Protein AF-A0A820HX11-F1 (afdb_monomer)

Sequence (100 aa):
CYQRLEFLDDAVLDYDITRYLYERSKRHSPGELTDLRSASVSNNIFAYIVVKYDFHKYFRCHSNELFLLIDKFVQSQKDKSSWCGFDECNLGDDDDENDE

Secondary structure (DSSP, 8-state):
--HHHHHHHHHHHHHHHHHHHHHH-TT--HHHHHHHHHHHS-HHHHHHHHHHTTGGGG---S-HHHHHHHHHHHHHHHHHTTS-SSTT------------

InterPro domains:
  IPR000999 Ribonuclease III domain [PF00636] (3-68)
  IPR000999 Ribonuclease III domain [PS50142] (1-60)
  IPR000999 Ribonuclease III domain [cd00593] (1-66)
  IPR036389 Ribonuclease III, endonuclease domain superfamily [G3DSA:1.10.1520.10] (1-100)
  IPR036389 Ribonuclease III, endonuclease domain superfamily [SSF69065] (1-70)

Radius of gyration: 17.44 Å; Cα contacts (8 Å, |Δi|>4): 24; chains: 1; bounding box: 27×26×62 Å

Organism: NCBI:txid433720

Mean predicted aligned error: 10.69 Å

Structure (mmCIF, N/CA/C/O backbone):
data_AF-A0A820HX11-F1
#
_entry.id   AF-A0A820HX11-F1
#
loop_
_atom_site.group_PDB
_atom_site.id
_atom_site.type_symbol
_atom_site.label_atom_id
_atom_site.label_alt_id
_atom_site.label_comp_id
_atom_site.label_asym_id
_atom_site.label_entity_id
_atom_site.label_seq_id
_atom_site.pdbx_PDB_ins_code
_atom_site.Cartn_x
_atom_site.Cartn_y
_atom_site.Cartn_z
_atom_site.occupancy
_atom_site.B_iso_or_equiv
_atom_site.auth_seq_id
_atom_site.auth_comp_id
_atom_site.auth_asym_id
_atom_site.auth_atom_id
_atom_site.pdbx_PDB_model_num
ATOM 1 N N . CYS A 1 1 ? 1.615 -12.976 13.220 1.00 74.44 1 CYS A N 1
ATOM 2 C CA . CYS A 1 1 ? 2.214 -11.869 12.446 1.00 74.44 1 CYS A CA 1
ATOM 3 C C . CYS A 1 1 ? 1.970 -12.089 10.964 1.00 74.44 1 CYS A C 1
ATOM 5 O O . CYS A 1 1 ? 2.056 -13.233 10.533 1.00 74.44 1 CYS A O 1
ATOM 7 N N . TYR A 1 2 ? 1.685 -11.021 10.216 1.00 87.81 2 TYR A N 1
ATOM 8 C CA . TYR A 1 2 ? 1.425 -11.056 8.769 1.00 87.81 2 TYR A CA 1
ATOM 9 C C . TYR A 1 2 ? 2.629 -10.599 7.915 1.00 87.81 2 TYR A C 1
ATOM 11 O O . TYR A 1 2 ? 2.607 -10.759 6.705 1.00 87.81 2 TYR A O 1
ATOM 19 N N . GLN A 1 3 ? 3.712 -10.123 8.541 1.00 88.00 3 GLN A N 1
ATOM 20 C CA . GLN A 1 3 ? 4.888 -9.496 7.904 1.00 88.00 3 GLN A CA 1
ATOM 21 C C . GLN A 1 3 ? 5.533 -10.304 6.762 1.00 88.00 3 GLN A C 1
ATOM 23 O O . GLN A 1 3 ? 6.013 -9.739 5.790 1.00 88.00 3 GLN A O 1
ATOM 28 N N . ARG A 1 4 ? 5.562 -11.642 6.858 1.00 91.94 4 ARG A N 1
ATOM 29 C CA . ARG A 1 4 ? 6.110 -12.488 5.779 1.00 91.94 4 ARG A CA 1
ATOM 30 C C . ARG A 1 4 ? 5.223 -12.501 4.539 1.00 91.94 4 ARG A C 1
ATOM 32 O O . ARG A 1 4 ? 5.741 -12.641 3.439 1.00 91.94 4 ARG A O 1
ATOM 39 N N . LEU A 1 5 ? 3.910 -12.423 4.743 1.00 88.94 5 LEU A N 1
ATOM 40 C CA . LEU A 1 5 ? 2.948 -12.359 3.654 1.00 88.94 5 LEU A CA 1
ATOM 41 C C . LEU A 1 5 ? 2.952 -10.958 3.046 1.00 88.94 5 LEU A C 1
ATOM 43 O O . LEU A 1 5 ? 3.017 -10.862 1.839 1.00 88.94 5 LEU A O 1
ATOM 47 N N . GLU A 1 6 ? 3.008 -9.910 3.871 1.00 89.06 6 GLU A N 1
ATOM 48 C CA . GLU A 1 6 ? 3.179 -8.515 3.430 1.00 89.06 6 GLU A CA 1
ATOM 49 C C . GLU A 1 6 ? 4.420 -8.332 2.548 1.00 89.06 6 GLU A C 1
ATOM 51 O O . GLU A 1 6 ? 4.321 -7.751 1.479 1.00 89.06 6 GLU A O 1
ATOM 56 N N . PHE A 1 7 ? 5.568 -8.898 2.935 1.00 88.75 7 PHE A N 1
ATOM 57 C CA . PHE A 1 7 ? 6.780 -8.841 2.111 1.00 88.75 7 PHE A CA 1
ATOM 58 C C . PHE A 1 7 ? 6.608 -9.500 0.733 1.00 88.75 7 PHE A C 1
ATOM 60 O O . PHE A 1 7 ? 7.160 -9.030 -0.257 1.00 88.75 7 PHE A O 1
ATOM 67 N N . LEU A 1 8 ? 5.875 -10.615 0.672 1.00 90.62 8 LEU A N 1
ATOM 68 C CA . LEU A 1 8 ? 5.598 -11.287 -0.594 1.00 90.62 8 LEU A CA 1
ATOM 69 C C . LEU A 1 8 ? 4.577 -10.499 -1.424 1.00 90.62 8 LEU A C 1
ATOM 71 O O . LEU A 1 8 ? 4.754 -10.363 -2.629 1.00 90.62 8 LEU A O 1
ATOM 75 N N . ASP A 1 9 ? 3.535 -9.993 -0.770 1.00 88.31 9 ASP A N 1
ATOM 76 C CA . ASP A 1 9 ? 2.444 -9.241 -1.385 1.00 88.31 9 ASP A CA 1
ATOM 77 C C . ASP A 1 9 ? 2.954 -7.946 -2.023 1.00 88.31 9 ASP A C 1
ATOM 79 O O . ASP A 1 9 ? 2.581 -7.642 -3.147 1.00 88.31 9 ASP A O 1
ATOM 83 N N . ASP A 1 10 ? 3.899 -7.255 -1.379 1.00 88.38 10 ASP A N 1
ATOM 84 C CA . ASP A 1 10 ? 4.542 -6.051 -1.921 1.00 88.38 10 ASP A CA 1
ATOM 85 C C . ASP A 1 10 ? 5.199 -6.318 -3.290 1.00 88.38 10 ASP A C 1
ATOM 87 O O . ASP A 1 10 ? 4.991 -5.579 -4.249 1.00 88.38 10 ASP A O 1
ATOM 91 N N . ALA A 1 11 ? 5.910 -7.444 -3.426 1.00 89.44 11 ALA A N 1
ATOM 92 C CA . ALA A 1 11 ? 6.547 -7.831 -4.686 1.00 89.44 11 ALA A CA 1
ATOM 93 C C . ALA A 1 11 ? 5.544 -8.312 -5.749 1.00 89.44 11 ALA A C 1
ATOM 95 O O . ALA A 1 11 ? 5.737 -8.066 -6.942 1.00 89.44 11 ALA A O 1
ATOM 96 N N . VAL A 1 12 ? 4.489 -9.021 -5.335 1.00 90.56 12 VAL A N 1
ATOM 97 C CA . VAL A 1 12 ? 3.455 -9.525 -6.251 1.00 90.56 12 VAL A CA 1
ATOM 98 C C . VAL A 1 12 ? 2.613 -8.371 -6.795 1.00 90.56 12 VAL A C 1
ATOM 100 O O . VAL A 1 12 ? 2.446 -8.267 -8.009 1.00 90.56 12 VAL A O 1
ATOM 103 N N . LEU A 1 13 ? 2.145 -7.472 -5.927 1.00 88.31 13 LEU A N 1
ATOM 104 C CA . LEU A 1 13 ? 1.355 -6.305 -6.314 1.00 88.31 13 LEU A CA 1
ATOM 105 C C . LEU A 1 13 ? 2.160 -5.336 -7.183 1.00 88.31 13 LEU A C 1
ATOM 107 O O . LEU A 1 13 ? 1.624 -4.841 -8.174 1.00 88.31 13 LEU A O 1
ATOM 111 N N . ASP A 1 14 ? 3.441 -5.098 -6.876 1.00 86.44 14 ASP A N 1
ATOM 112 C CA . ASP A 1 14 ? 4.302 -4.263 -7.723 1.00 86.44 14 ASP A CA 1
ATOM 113 C C . ASP A 1 14 ? 4.448 -4.853 -9.133 1.00 86.44 14 ASP A C 1
ATOM 115 O O . ASP A 1 14 ? 4.332 -4.129 -10.126 1.00 86.44 14 ASP A O 1
ATOM 119 N N . TYR A 1 15 ? 4.623 -6.174 -9.243 1.00 88.56 15 TYR A N 1
ATOM 120 C CA . TYR A 1 15 ? 4.688 -6.851 -10.536 1.00 88.56 15 TYR A CA 1
ATOM 121 C C . TYR A 1 15 ? 3.363 -6.777 -11.299 1.00 88.56 15 TYR A C 1
ATOM 123 O O . TYR A 1 15 ? 3.368 -6.404 -12.473 1.00 88.56 15 TYR A O 1
ATOM 131 N N . ASP A 1 16 ? 2.237 -7.100 -10.660 1.00 87.62 16 ASP A N 1
ATOM 132 C CA . ASP A 1 16 ? 0.928 -7.104 -11.320 1.00 87.62 16 ASP A CA 1
ATOM 133 C C . ASP A 1 16 ? 0.519 -5.696 -11.777 1.00 87.62 16 ASP A C 1
ATOM 135 O O . ASP A 1 16 ? 0.054 -5.531 -12.908 1.00 87.62 16 ASP A O 1
ATOM 139 N N . ILE A 1 17 ? 0.766 -4.666 -10.959 1.00 85.44 17 ILE A N 1
ATOM 140 C CA . ILE A 1 17 ? 0.516 -3.262 -11.318 1.00 85.44 17 ILE A CA 1
ATOM 141 C C . ILE A 1 17 ? 1.461 -2.821 -12.437 1.00 85.44 17 ILE A C 1
ATOM 143 O O . ILE A 1 17 ? 1.016 -2.215 -13.411 1.00 85.44 17 ILE A O 1
ATOM 147 N N . THR A 1 18 ? 2.752 -3.154 -12.351 1.00 85.81 18 THR A N 1
ATOM 148 C CA . THR A 1 18 ? 3.726 -2.823 -13.403 1.00 85.81 18 THR A CA 1
ATOM 149 C C . THR A 1 18 ? 3.366 -3.495 -14.727 1.00 85.81 18 THR A C 1
ATOM 151 O O . THR A 1 18 ? 3.442 -2.851 -15.774 1.00 85.81 18 THR A O 1
ATOM 154 N N . ARG A 1 19 ? 2.941 -4.764 -14.701 1.00 86.50 19 ARG A N 1
ATOM 155 C CA . ARG A 1 19 ? 2.497 -5.495 -15.893 1.00 86.50 19 ARG A CA 1
ATOM 156 C C . ARG A 1 19 ? 1.245 -4.859 -16.484 1.00 86.50 19 ARG A C 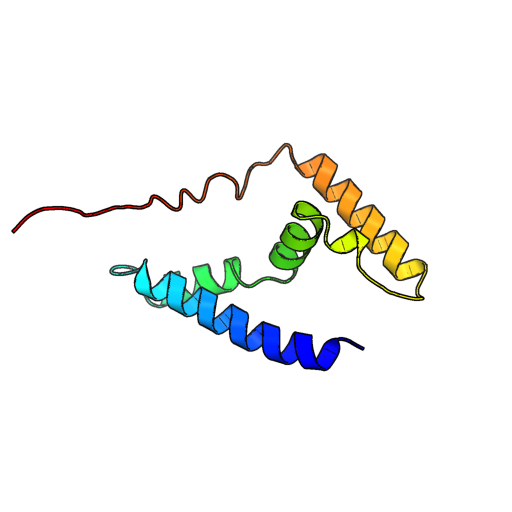1
ATOM 158 O O . ARG A 1 19 ? 1.231 -4.582 -17.679 1.00 86.50 19 ARG A O 1
ATOM 165 N N . TYR A 1 20 ? 0.240 -4.573 -15.657 1.00 85.25 20 TYR A N 1
ATOM 166 C CA . TYR A 1 20 ? -0.992 -3.920 -16.100 1.00 85.25 20 TYR A CA 1
ATOM 167 C C . TYR A 1 20 ? -0.716 -2.555 -16.743 1.00 85.25 20 TYR A C 1
ATOM 169 O O . TYR A 1 20 ? -1.209 -2.261 -17.834 1.00 85.25 20 TYR A O 1
ATOM 177 N N . LEU A 1 21 ? 0.129 -1.740 -16.101 1.00 83.19 21 LEU A N 1
ATOM 178 C CA . LEU A 1 21 ? 0.560 -0.462 -16.653 1.00 83.19 21 LEU A CA 1
ATOM 179 C C . LEU A 1 21 ? 1.265 -0.667 -17.990 1.00 83.19 21 LEU A C 1
ATOM 181 O O . LEU A 1 21 ? 0.900 0.000 -18.945 1.00 83.19 21 LEU A O 1
ATOM 185 N N . TYR A 1 22 ? 2.208 -1.604 -18.094 1.00 81.69 22 TYR A N 1
ATOM 186 C CA . TYR A 1 22 ? 2.952 -1.870 -19.327 1.00 81.69 22 TYR A CA 1
ATOM 187 C C . TYR A 1 22 ? 2.059 -2.334 -20.490 1.00 81.69 22 TYR A C 1
ATOM 189 O O . TYR A 1 22 ? 2.202 -1.840 -21.608 1.00 81.69 22 TYR A O 1
ATOM 197 N N . GLU A 1 23 ? 1.120 -3.245 -20.238 1.00 83.00 23 GLU A N 1
ATOM 198 C CA . GLU A 1 23 ? 0.230 -3.810 -21.261 1.00 83.00 23 GLU A CA 1
ATOM 199 C C . GLU A 1 23 ? -0.764 -2.778 -21.810 1.00 83.00 23 GLU A C 1
ATOM 201 O O . GLU A 1 23 ? -1.005 -2.735 -23.021 1.00 83.00 23 GLU A O 1
ATOM 206 N N . ARG A 1 24 ? -1.296 -1.903 -20.946 1.00 73.31 24 ARG A N 1
ATOM 207 C CA . ARG A 1 24 ? -2.215 -0.821 -21.345 1.00 73.31 24 ARG A CA 1
ATOM 208 C C . ARG A 1 24 ? -1.467 0.390 -21.918 1.00 73.31 24 ARG A C 1
ATOM 210 O O . ARG A 1 24 ? -1.979 1.116 -22.768 1.00 73.31 24 ARG A O 1
ATOM 217 N N . SER A 1 25 ? -0.208 0.556 -21.530 1.00 65.00 25 SER A N 1
ATOM 218 C CA . SER A 1 25 ? 0.724 1.588 -21.983 1.00 65.00 25 SER A CA 1
ATOM 219 C C . SER A 1 25 ? 1.471 1.197 -23.265 1.00 65.00 25 SER A C 1
ATOM 221 O O . SER A 1 25 ? 2.704 1.243 -23.328 1.00 65.00 25 SER A O 1
ATOM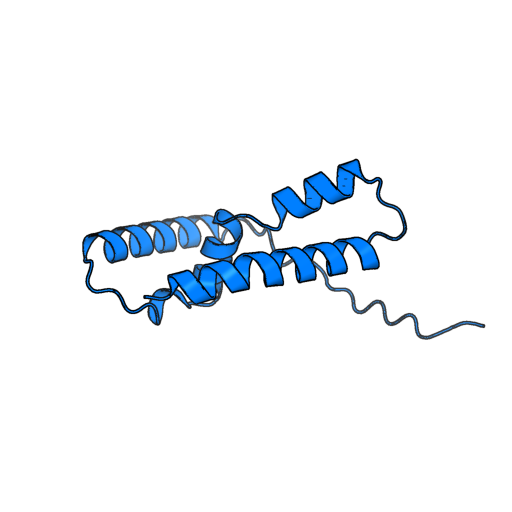 223 N N . LYS A 1 26 ? 0.775 0.892 -24.364 1.00 61.41 26 LYS A N 1
ATOM 224 C CA . LYS A 1 26 ? 1.485 0.670 -25.644 1.00 61.41 26 LYS A CA 1
ATOM 225 C C . LYS A 1 26 ? 2.225 1.925 -26.166 1.00 61.41 26 LYS A C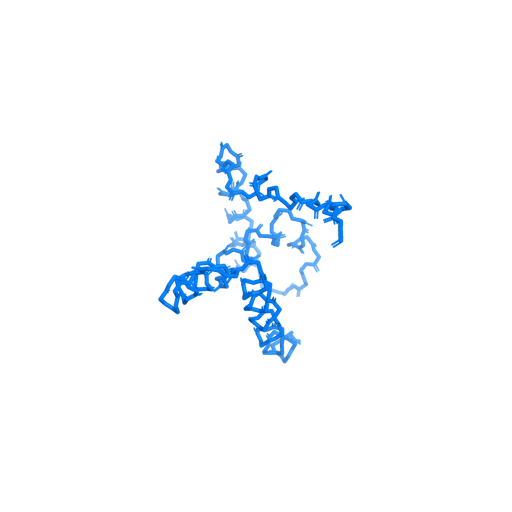 1
ATOM 227 O O . LYS A 1 26 ? 2.926 1.827 -27.170 1.00 61.41 26 LYS A O 1
ATOM 232 N N . ARG A 1 27 ? 2.084 3.103 -25.524 1.00 62.97 27 ARG A N 1
ATOM 233 C CA . ARG A 1 27 ? 2.678 4.388 -25.960 1.00 62.97 27 ARG A CA 1
ATOM 234 C C . ARG A 1 27 ? 3.287 5.294 -24.870 1.00 62.97 27 ARG A C 1
ATOM 236 O O . ARG A 1 27 ? 3.706 6.391 -25.234 1.00 62.97 27 ARG A O 1
ATOM 243 N N . HIS A 1 28 ? 3.352 4.917 -23.587 1.00 68.62 28 HIS A N 1
ATOM 244 C CA . HIS A 1 28 ? 3.981 5.801 -22.587 1.00 68.62 28 HIS A CA 1
ATOM 245 C C . HIS A 1 28 ? 5.500 5.649 -22.546 1.00 68.62 28 HIS A C 1
ATOM 247 O O . HIS A 1 28 ? 6.067 4.579 -22.784 1.00 68.62 28 HIS A O 1
ATOM 253 N N . SER A 1 29 ? 6.162 6.758 -22.245 1.00 74.81 29 SER A N 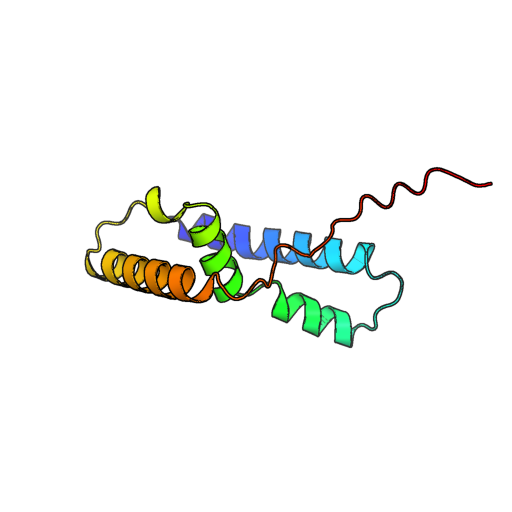1
ATOM 254 C CA . SER A 1 29 ? 7.600 6.808 -22.042 1.00 74.81 29 SER A CA 1
ATOM 255 C C . SER A 1 29 ? 8.002 6.093 -20.737 1.00 74.81 29 SER A C 1
ATOM 257 O O . SER A 1 29 ? 7.213 6.006 -19.793 1.00 74.81 29 SER A O 1
ATOM 259 N N . PRO A 1 30 ? 9.256 5.616 -20.623 1.00 75.56 30 PRO A N 1
ATOM 260 C CA . PRO A 1 30 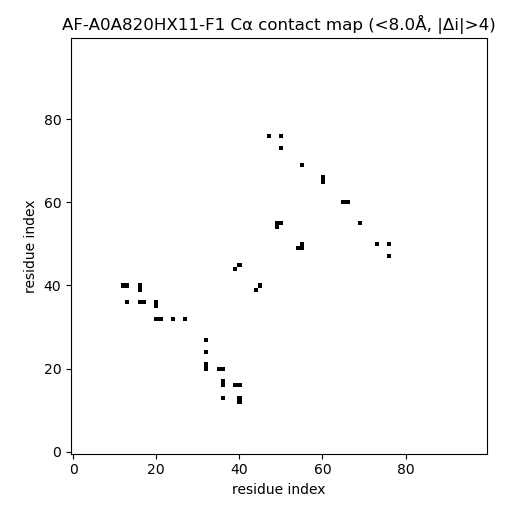? 9.755 4.981 -19.398 1.00 75.56 30 PRO A CA 1
ATOM 261 C C . PRO A 1 30 ? 9.647 5.860 -18.137 1.00 75.56 30 PRO A C 1
ATOM 263 O O . PRO A 1 30 ? 9.551 5.337 -17.025 1.00 75.56 30 PRO A O 1
ATOM 266 N N . GLY A 1 31 ? 9.663 7.188 -18.306 1.00 79.44 31 GLY A N 1
ATOM 267 C CA . GLY A 1 31 ? 9.465 8.146 -17.215 1.00 79.44 31 GLY A CA 1
ATOM 268 C C . GLY A 1 31 ? 8.030 8.125 -16.693 1.00 79.44 31 GLY A C 1
ATOM 269 O O . GLY A 1 31 ? 7.816 7.912 -15.506 1.00 79.44 31 GLY A O 1
ATOM 270 N N . GLU A 1 32 ? 7.049 8.217 -17.591 1.00 76.31 32 GLU A N 1
ATOM 271 C CA . GLU A 1 32 ? 5.623 8.181 -17.237 1.00 76.31 32 GLU A CA 1
ATOM 272 C C . GLU A 1 32 ? 5.223 6.854 -16.576 1.00 76.31 32 GLU A C 1
ATOM 274 O O . GLU A 1 32 ? 4.459 6.851 -15.616 1.00 76.31 32 GLU A O 1
ATOM 279 N N . LEU A 1 33 ? 5.782 5.724 -17.023 1.00 77.50 33 LEU A N 1
ATOM 280 C CA . LEU A 1 33 ? 5.574 4.422 -16.373 1.00 77.50 33 LEU A CA 1
ATOM 281 C C . LEU A 1 33 ? 6.100 4.394 -14.932 1.00 77.50 33 LEU A C 1
ATOM 283 O O . LEU A 1 33 ? 5.488 3.785 -14.055 1.00 77.50 33 LEU A O 1
ATOM 287 N N . THR A 1 34 ? 7.227 5.059 -14.679 1.00 81.75 34 THR A N 1
ATOM 288 C CA . THR A 1 34 ? 7.814 5.149 -13.336 1.00 81.75 34 THR A CA 1
ATOM 289 C C . THR A 1 34 ? 6.950 6.014 -12.422 1.00 81.75 34 THR A C 1
ATOM 291 O O . THR A 1 34 ? 6.719 5.638 -11.268 1.00 81.75 34 THR A O 1
ATOM 294 N N . ASP A 1 35 ? 6.424 7.120 -12.944 1.00 79.31 35 ASP A N 1
ATOM 295 C CA . ASP A 1 35 ? 5.534 8.020 -12.209 1.00 79.31 35 ASP A CA 1
ATOM 296 C C . ASP A 1 35 ? 4.187 7.346 -11.910 1.00 79.31 35 ASP A C 1
ATOM 298 O O . ASP A 1 35 ? 3.731 7.360 -10.765 1.00 79.31 35 ASP A O 1
ATOM 302 N N . LEU A 1 36 ? 3.593 6.668 -12.897 1.00 76.44 36 LEU A N 1
ATOM 303 C CA . LEU A 1 36 ? 2.345 5.913 -12.741 1.00 76.44 36 LEU A CA 1
ATOM 304 C C . LEU A 1 36 ? 2.485 4.770 -11.737 1.00 76.44 36 LEU A C 1
ATOM 306 O O . LEU A 1 36 ? 1.611 4.595 -10.885 1.00 76.44 36 LEU A O 1
ATOM 310 N N . ARG A 1 37 ? 3.588 4.014 -11.787 1.00 79.88 37 ARG A N 1
ATOM 311 C CA . ARG A 1 37 ? 3.861 2.958 -10.805 1.00 79.88 37 ARG A CA 1
ATOM 312 C C . ARG A 1 37 ? 3.997 3.536 -9.401 1.00 79.88 37 ARG A C 1
ATOM 314 O O . ARG A 1 37 ? 3.358 3.040 -8.483 1.00 79.88 37 ARG A O 1
ATOM 321 N N . SER A 1 38 ? 4.766 4.613 -9.243 1.00 77.50 38 SER A N 1
ATOM 322 C CA . SER A 1 38 ? 4.981 5.257 -7.937 1.00 77.50 38 SER A CA 1
ATOM 323 C C . SER A 1 38 ? 3.695 5.865 -7.366 1.00 77.50 38 SER A C 1
ATOM 325 O O . SER A 1 38 ? 3.503 5.886 -6.152 1.00 77.50 38 SER A O 1
ATOM 327 N N . ALA A 1 39 ? 2.803 6.346 -8.235 1.00 75.12 39 ALA A N 1
ATOM 328 C CA . ALA A 1 39 ? 1.488 6.831 -7.843 1.00 75.12 39 ALA A CA 1
ATOM 329 C C . ALA A 1 39 ? 0.543 5.687 -7.454 1.00 75.12 39 ALA A C 1
ATOM 331 O O . ALA A 1 39 ? -0.211 5.851 -6.504 1.00 75.12 39 ALA A O 1
ATOM 332 N N . SER A 1 40 ? 0.590 4.549 -8.155 1.00 70.38 40 SER A N 1
ATOM 333 C CA . SER A 1 40 ? -0.334 3.416 -7.971 1.00 70.38 40 SER A CA 1
ATOM 334 C C . SER A 1 40 ? 0.049 2.509 -6.797 1.00 70.38 40 SER A C 1
ATOM 336 O O . SER A 1 40 ? -0.821 2.034 -6.067 1.00 70.38 40 SER A O 1
ATOM 338 N N . VAL A 1 41 ? 1.348 2.286 -6.590 1.00 74.62 41 VAL A N 1
ATOM 339 C CA . VAL A 1 41 ? 1.900 1.436 -5.528 1.00 74.62 41 VAL A CA 1
ATOM 340 C C . VAL A 1 41 ? 2.285 2.323 -4.344 1.00 74.62 41 VAL A C 1
ATOM 342 O O . VAL A 1 41 ? 3.432 2.732 -4.1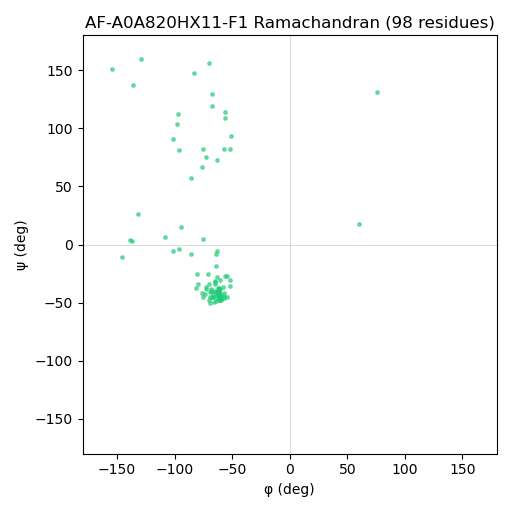76 1.00 74.62 41 VAL A O 1
ATOM 345 N N . SER A 1 42 ? 1.294 2.683 -3.525 1.00 78.62 42 SER A N 1
ATOM 346 C CA . SER A 1 42 ? 1.504 3.490 -2.321 1.00 78.62 42 SER A CA 1
ATOM 347 C C . SER A 1 42 ? 0.712 2.943 -1.143 1.00 78.62 42 SER A C 1
ATOM 349 O O . SER A 1 42 ? -0.486 2.678 -1.255 1.00 78.62 42 SER A O 1
ATOM 351 N N . ASN A 1 43 ? 1.343 2.897 0.034 1.00 85.00 43 ASN A N 1
ATOM 352 C CA . ASN A 1 43 ? 0.694 2.516 1.294 1.00 85.00 43 ASN A CA 1
ATOM 353 C C . ASN A 1 43 ? -0.585 3.319 1.568 1.00 85.00 43 ASN A C 1
ATOM 355 O O . ASN A 1 43 ? -1.522 2.804 2.173 1.00 85.00 43 ASN A O 1
ATOM 359 N N . ASN A 1 44 ? -0.655 4.567 1.095 1.00 84.69 44 ASN A N 1
ATOM 360 C CA . ASN A 1 44 ? -1.850 5.397 1.228 1.00 84.69 44 ASN A CA 1
ATOM 361 C C . ASN A 1 44 ? -3.022 4.877 0.382 1.00 84.69 44 ASN A C 1
ATOM 363 O O . ASN A 1 44 ? -4.160 4.884 0.854 1.00 84.69 44 ASN A O 1
ATOM 367 N N . ILE A 1 45 ? -2.750 4.408 -0.840 1.00 83.50 45 ILE A N 1
ATOM 368 C CA . ILE A 1 45 ? -3.761 3.810 -1.720 1.00 83.50 45 ILE A CA 1
ATOM 369 C C . ILE A 1 45 ? -4.207 2.467 -1.155 1.00 83.50 45 ILE A C 1
ATOM 371 O O . ILE A 1 45 ? -5.408 2.228 -1.041 1.00 83.50 45 ILE A O 1
ATOM 375 N N . PHE A 1 46 ? -3.272 1.629 -0.707 1.00 85.44 46 PHE A N 1
ATOM 376 C CA . PHE A 1 46 ? -3.620 0.358 -0.074 1.00 85.44 46 PHE A CA 1
ATOM 377 C C . PHE A 1 46 ? -4.468 0.562 1.186 1.00 85.44 46 PHE A C 1
ATOM 379 O O . PHE A 1 46 ? -5.500 -0.090 1.344 1.00 85.44 46 PHE A O 1
ATOM 386 N N . ALA A 1 47 ? -4.120 1.529 2.039 1.00 87.56 47 ALA A N 1
ATOM 387 C CA . ALA A 1 47 ? -4.923 1.877 3.210 1.00 87.56 47 ALA A CA 1
ATOM 388 C C . ALA A 1 47 ? -6.328 2.371 2.827 1.00 87.56 47 ALA A C 1
ATOM 390 O O . ALA A 1 47 ? -7.312 1.994 3.466 1.00 87.56 47 ALA A O 1
ATOM 391 N N . TYR A 1 48 ? -6.445 3.181 1.771 1.00 86.38 48 TYR A N 1
ATOM 392 C CA . TYR A 1 48 ? -7.740 3.611 1.247 1.00 86.38 48 TYR A CA 1
ATOM 393 C C . TYR A 1 48 ? -8.582 2.424 0.756 1.00 86.38 48 TYR A C 1
ATOM 395 O O . TYR A 1 48 ? -9.739 2.308 1.153 1.00 86.38 48 TYR A O 1
ATOM 403 N N . ILE A 1 49 ? -8.005 1.510 -0.030 1.00 85.38 49 ILE A N 1
ATOM 404 C CA . ILE A 1 49 ? -8.674 0.297 -0.532 1.00 85.38 49 ILE A CA 1
ATOM 405 C C . ILE A 1 49 ? -9.153 -0.576 0.638 1.00 85.38 49 ILE A C 1
ATOM 407 O O . ILE A 1 49 ? -10.313 -0.985 0.672 1.00 85.38 49 ILE A O 1
ATOM 411 N N . VAL A 1 50 ? -8.307 -0.796 1.648 1.00 89.50 50 VAL A N 1
ATOM 412 C CA . VAL A 1 50 ? -8.649 -1.554 2.867 1.00 89.50 50 VAL A CA 1
ATOM 413 C C . VAL A 1 50 ? -9.841 -0.943 3.613 1.00 89.50 50 VAL A C 1
ATOM 415 O O . VAL A 1 50 ? -10.673 -1.670 4.164 1.00 89.50 50 VAL A O 1
ATOM 418 N N . VAL A 1 51 ? -9.954 0.386 3.645 1.00 88.88 51 VAL A N 1
ATOM 419 C CA . VAL A 1 51 ? -11.115 1.064 4.238 1.00 88.88 51 VAL A CA 1
ATOM 420 C C . VAL A 1 51 ? -12.338 0.977 3.329 1.00 88.88 51 VAL A C 1
ATOM 422 O O . VAL A 1 51 ? -13.412 0.644 3.825 1.00 88.88 51 VAL A O 1
ATOM 425 N N . LYS A 1 52 ? -12.177 1.218 2.021 1.00 86.50 52 LYS A N 1
ATOM 426 C CA . LYS A 1 52 ? -13.251 1.185 1.014 1.00 86.50 52 LYS A CA 1
ATOM 427 C C . LYS A 1 52 ? -13.966 -0.167 0.988 1.00 86.50 52 LYS A C 1
ATOM 429 O O . LYS A 1 52 ? -15.190 -0.199 0.932 1.00 86.50 52 LYS A O 1
ATOM 434 N N . TYR A 1 53 ? -13.217 -1.264 1.081 1.00 86.88 53 TYR A N 1
ATOM 435 C CA . TYR A 1 53 ? -13.753 -2.631 1.086 1.00 86.88 53 TYR A CA 1
ATOM 436 C C . TYR A 1 53 ? -13.987 -3.205 2.490 1.00 86.88 53 TYR A C 1
ATOM 438 O O . TYR A 1 53 ? -14.168 -4.411 2.646 1.00 86.88 53 TYR A O 1
ATOM 446 N N . ASP A 1 54 ? -13.989 -2.364 3.530 1.00 86.62 54 ASP A N 1
ATOM 447 C CA . ASP A 1 54 ? -14.277 -2.770 4.909 1.00 86.62 54 ASP A CA 1
ATOM 448 C C . ASP A 1 54 ? -13.326 -3.833 5.508 1.00 86.62 54 ASP A C 1
ATOM 450 O O . ASP A 1 54 ? -13.616 -4.427 6.551 1.00 86.62 54 ASP A O 1
ATOM 454 N N . PHE A 1 55 ? -12.145 -4.045 4.921 1.00 87.38 55 PHE A N 1
ATOM 455 C CA . PHE A 1 55 ? -11.165 -5.022 5.410 1.00 87.38 55 PHE A CA 1
ATOM 456 C C . PHE A 1 55 ? -10.637 -4.703 6.810 1.00 87.38 55 PHE A C 1
ATOM 458 O O . PHE A 1 55 ? -10.332 -5.617 7.578 1.00 87.38 55 PHE A O 1
ATOM 465 N N . HIS A 1 56 ? -10.623 -3.423 7.188 1.00 86.88 56 HIS A N 1
ATOM 466 C CA . HIS A 1 56 ? -10.286 -2.981 8.542 1.00 86.88 56 HIS A CA 1
ATOM 467 C C . HIS A 1 56 ? -11.137 -3.658 9.639 1.00 86.88 56 HIS A C 1
ATOM 469 O O . HIS A 1 56 ? -10.643 -3.845 10.748 1.00 86.88 56 HIS A O 1
ATOM 475 N N . LYS A 1 57 ? -12.369 -4.106 9.341 1.00 88.19 57 LYS A N 1
ATOM 476 C CA . LYS A 1 57 ? -13.249 -4.813 10.297 1.00 88.19 57 LYS A CA 1
ATOM 477 C C . LYS A 1 57 ? -12.774 -6.226 10.637 1.00 88.19 57 LYS A C 1
ATOM 479 O O . LYS A 1 57 ? -13.098 -6.749 11.700 1.00 88.19 57 LYS A O 1
ATOM 484 N N . TYR A 1 58 ? -12.019 -6.854 9.739 1.00 88.12 58 TYR A N 1
ATOM 485 C CA . TYR A 1 58 ? -11.507 -8.216 9.913 1.00 88.12 58 TYR A CA 1
ATOM 486 C C . TYR A 1 58 ? -10.079 -8.241 10.466 1.00 88.12 58 TYR A C 1
ATOM 488 O O . TYR A 1 58 ? -9.536 -9.314 10.745 1.00 88.12 58 TYR A O 1
ATOM 496 N N . PHE A 1 59 ? -9.467 -7.069 10.643 1.00 87.06 59 PHE A N 1
ATOM 497 C CA . PHE A 1 59 ? -8.113 -6.946 11.149 1.00 87.06 59 PHE A CA 1
ATOM 498 C C . PHE A 1 59 ? -8.038 -7.382 12.618 1.00 87.06 59 PHE A C 1
ATOM 500 O O . PHE A 1 59 ? -8.675 -6.811 13.502 1.00 87.06 59 PHE A O 1
ATOM 507 N N . ARG A 1 60 ? -7.241 -8.422 12.893 1.00 85.56 60 ARG A N 1
ATOM 508 C CA . ARG A 1 60 ? -7.045 -8.961 14.245 1.00 85.56 60 ARG A CA 1
ATOM 509 C C . ARG A 1 60 ? -5.758 -8.413 14.848 1.00 85.56 60 ARG A C 1
ATOM 511 O O . ARG A 1 60 ? -4.669 -8.886 14.526 1.00 85.56 60 ARG A O 1
ATOM 518 N N . CYS A 1 61 ? -5.887 -7.460 15.765 1.00 82.88 61 CYS A N 1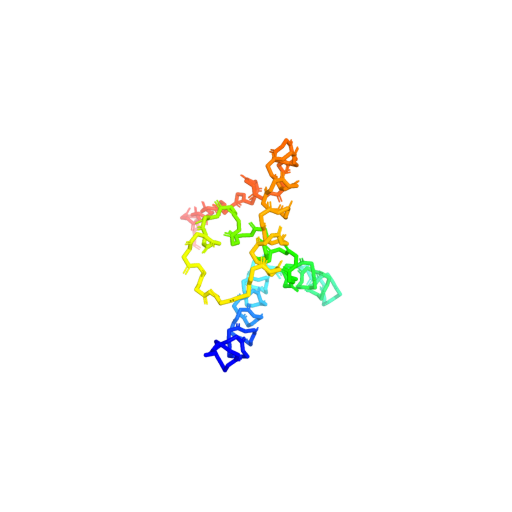
ATOM 519 C CA . CYS A 1 61 ? -4.780 -6.923 16.552 1.00 82.88 61 CYS A CA 1
ATOM 520 C C . CYS A 1 61 ? -5.120 -6.939 18.050 1.00 82.88 61 CYS A C 1
ATOM 522 O O . CYS A 1 61 ? -6.284 -7.017 18.418 1.00 82.88 61 CYS A O 1
ATOM 524 N N . HIS A 1 62 ? -4.109 -6.880 18.919 1.00 82.25 62 HIS A N 1
ATOM 525 C CA . HIS A 1 62 ? -4.284 -6.739 20.375 1.00 82.25 62 HIS A CA 1
ATOM 526 C C . HIS A 1 62 ? -3.878 -5.340 20.882 1.00 82.25 62 HIS A C 1
ATOM 528 O O . HIS A 1 62 ? -3.843 -5.106 22.087 1.00 82.25 62 HIS A O 1
ATOM 534 N N . SER A 1 63 ? -3.555 -4.407 19.977 1.00 88.25 63 SER A N 1
ATOM 535 C CA . SER A 1 63 ? -3.194 -3.028 20.317 1.00 88.25 63 SER A CA 1
ATOM 536 C C . SER A 1 63 ? -4.398 -2.101 20.176 1.00 88.25 63 SER A C 1
ATOM 538 O O . SER A 1 63 ? -4.856 -1.836 19.065 1.00 88.25 63 SER A O 1
ATOM 540 N N . ASN A 1 64 ? -4.878 -1.574 21.304 1.00 84.25 64 ASN A N 1
ATOM 541 C CA . ASN A 1 64 ? -5.964 -0.589 21.328 1.00 84.25 64 ASN A CA 1
ATOM 542 C C . ASN A 1 64 ? -5.564 0.733 20.656 1.00 84.25 64 ASN A C 1
ATOM 544 O O . ASN A 1 64 ? -6.391 1.371 20.015 1.00 84.25 64 ASN A O 1
ATOM 548 N N . GLU A 1 65 ? -4.294 1.130 20.761 1.00 91.31 65 GLU A N 1
ATOM 549 C CA . GLU A 1 65 ? -3.783 2.346 20.122 1.00 91.31 65 GLU A CA 1
ATOM 550 C C . GLU A 1 65 ? -3.877 2.255 18.594 1.00 91.31 65 GLU A C 1
ATOM 552 O O . GLU A 1 65 ? -4.337 3.190 17.939 1.00 91.31 65 GLU A O 1
ATOM 557 N N . LEU A 1 66 ? -3.524 1.097 18.025 1.00 87.56 66 LEU A N 1
ATOM 558 C CA . LEU A 1 66 ? -3.607 0.880 16.583 1.00 87.56 66 LEU A CA 1
ATOM 559 C C . LEU A 1 66 ? -5.059 0.892 16.089 1.00 87.56 66 LEU A C 1
ATOM 561 O O . LEU A 1 66 ? -5.333 1.477 15.044 1.00 87.56 66 LEU A O 1
ATOM 565 N N . PHE A 1 67 ? -5.992 0.306 16.845 1.00 88.25 67 PHE A N 1
ATOM 566 C CA . PHE A 1 67 ? -7.417 0.371 16.506 1.00 88.25 67 PHE A CA 1
ATOM 567 C C . PHE A 1 67 ? -7.938 1.809 16.468 1.00 88.25 67 PHE A C 1
ATOM 569 O O . PHE A 1 67 ? -8.587 2.185 15.498 1.00 88.25 67 PHE A O 1
ATOM 576 N N . LEU A 1 68 ? -7.585 2.641 17.453 1.00 90.56 68 LEU A N 1
ATOM 577 C CA . LEU A 1 68 ? -7.991 4.051 17.470 1.00 90.56 68 LEU A CA 1
ATOM 578 C C . LEU A 1 68 ? -7.449 4.830 16.264 1.00 90.56 68 LEU A C 1
ATOM 580 O O . LEU A 1 68 ? -8.145 5.682 15.707 1.00 90.56 68 LEU A O 1
ATOM 584 N N . LEU A 1 69 ? -6.213 4.545 15.844 1.00 90.81 69 LEU A N 1
ATOM 585 C CA . LEU A 1 69 ? -5.622 5.159 14.653 1.00 90.81 69 LEU A CA 1
ATOM 586 C C . LEU A 1 69 ? -6.338 4.721 13.371 1.00 90.81 69 LEU A C 1
ATOM 588 O O . LEU A 1 69 ? -6.615 5.568 12.518 1.00 90.81 69 LEU A O 1
ATOM 592 N N . ILE A 1 70 ? -6.672 3.432 13.253 1.00 90.50 70 ILE A N 1
ATOM 593 C CA . ILE A 1 70 ? -7.453 2.896 12.131 1.00 90.50 70 ILE A CA 1
ATOM 594 C C . ILE A 1 70 ? -8.836 3.555 12.097 1.00 90.50 70 ILE A C 1
ATOM 596 O O . ILE A 1 70 ? -9.232 4.059 11.049 1.00 90.50 70 ILE A O 1
ATOM 600 N N . ASP A 1 71 ? -9.535 3.647 13.228 1.00 90.12 71 ASP A N 1
ATOM 601 C CA . ASP A 1 71 ? -10.861 4.269 13.308 1.00 90.12 71 ASP A CA 1
ATOM 602 C C . ASP A 1 71 ? -10.825 5.752 12.927 1.00 90.12 71 ASP A C 1
ATOM 604 O O . ASP A 1 71 ? -11.666 6.225 12.156 1.00 90.12 71 ASP A O 1
ATOM 608 N N . LYS A 1 72 ? -9.816 6.493 13.400 1.00 91.62 72 LYS A N 1
ATOM 609 C CA . LYS A 1 72 ? -9.607 7.894 13.014 1.00 91.62 72 LYS A CA 1
ATOM 610 C C . LYS A 1 72 ? -9.353 8.028 11.511 1.00 91.62 72 LYS A C 1
ATOM 612 O O . LYS A 1 72 ? -9.864 8.958 10.880 1.00 91.62 72 LYS A O 1
ATOM 617 N N . PHE A 1 73 ? -8.577 7.115 10.928 1.00 90.00 73 PHE A N 1
ATOM 618 C CA . PHE A 1 73 ? -8.333 7.091 9.488 1.00 90.00 73 PHE A CA 1
ATOM 619 C C . PHE A 1 73 ? -9.621 6.781 8.713 1.00 90.00 73 PHE A C 1
ATOM 621 O O . PHE A 1 73 ? -9.947 7.510 7.780 1.00 90.00 73 PHE A O 1
ATOM 628 N N . VAL A 1 74 ? -10.407 5.788 9.142 1.00 90.25 74 VAL A N 1
ATOM 629 C CA . VAL A 1 74 ? -11.710 5.439 8.546 1.00 90.25 74 VAL A CA 1
ATOM 630 C C . VAL A 1 74 ? -12.667 6.634 8.563 1.00 90.25 74 VAL A C 1
ATOM 632 O O . VAL A 1 74 ? -13.282 6.934 7.540 1.00 90.25 74 VAL A O 1
ATOM 635 N N . GLN A 1 75 ? -12.775 7.350 9.686 1.00 89.25 75 GLN A N 1
ATOM 636 C CA . GLN A 1 75 ? -13.584 8.574 9.783 1.00 89.25 75 GLN A CA 1
ATOM 637 C C . GLN A 1 75 ? -13.095 9.648 8.804 1.00 89.25 75 GLN A C 1
ATOM 639 O O . GLN A 1 75 ? -13.880 10.163 8.012 1.00 89.25 75 GLN A O 1
ATOM 644 N N . SER A 1 76 ? -11.781 9.888 8.765 1.00 87.25 76 SER A N 1
ATOM 645 C CA . SER A 1 76 ? -11.172 10.864 7.850 1.00 87.25 76 SER A CA 1
ATOM 646 C C . SER A 1 76 ? -11.417 10.536 6.370 1.00 87.25 76 SER A C 1
ATOM 648 O O . SER A 1 76 ? -11.465 11.444 5.544 1.00 87.25 76 SER A O 1
ATOM 650 N N . GLN A 1 77 ? -11.545 9.254 6.010 1.00 83.31 77 GLN A N 1
ATOM 651 C CA . GLN A 1 77 ? -11.859 8.827 4.641 1.00 83.31 77 GLN A CA 1
ATOM 652 C C . GLN A 1 77 ? -13.353 8.949 4.316 1.00 83.31 77 GLN A C 1
ATOM 654 O O . GLN A 1 77 ? -13.698 9.295 3.189 1.00 83.31 77 GLN A O 1
ATOM 659 N N . LYS A 1 78 ? -14.249 8.733 5.289 1.00 79.00 78 LYS A N 1
ATOM 660 C CA . LYS A 1 78 ? -15.694 8.970 5.112 1.00 79.00 78 LYS A CA 1
ATOM 661 C C . LYS A 1 78 ? -15.984 10.439 4.822 1.00 79.00 78 LYS A C 1
ATOM 663 O O . LYS A 1 78 ? -16.721 10.729 3.882 1.00 79.00 78 LYS A O 1
ATOM 668 N N . ASP A 1 79 ? -15.322 11.342 5.539 1.00 73.75 79 ASP A N 1
ATOM 669 C CA . ASP A 1 79 ? -15.439 12.790 5.324 1.00 73.75 79 ASP A CA 1
ATOM 670 C C . ASP A 1 79 ? -14.899 13.216 3.947 1.00 73.75 79 ASP A C 1
ATOM 672 O O . ASP A 1 79 ? -15.404 14.150 3.325 1.00 73.75 79 ASP A O 1
ATOM 676 N N . LYS A 1 80 ? -13.894 12.492 3.436 1.00 65.94 80 LYS A N 1
ATOM 677 C CA . LYS A 1 80 ? -13.300 12.695 2.107 1.00 65.94 80 LYS A CA 1
ATOM 678 C C . LYS A 1 80 ? -14.019 11.971 0.973 1.00 65.94 80 LYS A C 1
ATOM 680 O O . LYS A 1 80 ? -13.684 12.244 -0.170 1.00 65.94 80 LYS A O 1
ATOM 685 N N . SER A 1 81 ? -14.997 11.100 1.236 1.00 54.75 81 SER A N 1
ATOM 686 C CA . SER A 1 81 ? -15.717 10.338 0.193 1.00 54.75 81 SER A CA 1
ATOM 687 C C . SER A 1 81 ? -16.530 11.209 -0.780 1.00 54.75 81 SER A C 1
ATOM 689 O O . SER A 1 81 ? -16.980 10.727 -1.812 1.00 54.75 81 SER A O 1
ATOM 691 N N . SER A 1 82 ? -16.644 12.510 -0.496 1.00 50.12 82 SER A N 1
ATOM 692 C CA . SER A 1 82 ? -17.053 13.548 -1.454 1.00 50.12 82 SER A CA 1
ATOM 693 C C . SER A 1 82 ? -16.057 13.733 -2.621 1.00 50.12 82 SER A C 1
ATOM 695 O O . SER A 1 82 ? -16.413 14.266 -3.668 1.00 50.12 82 SER A O 1
ATOM 697 N N . TRP A 1 83 ? -14.811 13.270 -2.479 1.00 42.66 83 TRP A N 1
ATOM 698 C CA . TRP A 1 83 ? -13.777 13.298 -3.511 1.00 42.66 83 TRP A CA 1
ATOM 699 C C . TRP A 1 83 ? -13.635 11.914 -4.157 1.00 42.66 83 TRP A C 1
ATOM 701 O O . TRP A 1 83 ? -12.895 11.037 -3.707 1.00 42.66 83 TRP A O 1
ATOM 711 N N . CYS A 1 84 ? -14.408 11.731 -5.223 1.00 51.25 84 CYS A N 1
ATOM 712 C CA . CYS A 1 84 ? -14.259 10.682 -6.215 1.00 51.25 84 CYS A CA 1
ATOM 713 C C . CYS A 1 84 ? -12.850 10.734 -6.830 1.00 51.25 84 CYS A C 1
ATOM 715 O O . CYS A 1 84 ? -12.479 11.693 -7.497 1.00 51.25 84 CYS A O 1
ATOM 717 N N . GLY A 1 85 ? -12.042 9.703 -6.595 1.00 44.75 85 GLY A N 1
ATOM 718 C CA . GLY A 1 85 ? -10.712 9.591 -7.208 1.00 44.75 85 GLY A CA 1
ATOM 719 C C . GLY A 1 85 ? -10.374 8.198 -7.727 1.00 44.75 85 GLY A C 1
ATOM 720 O O . GLY A 1 85 ? -9.255 7.982 -8.173 1.00 44.75 85 GLY A O 1
ATOM 721 N N . PHE A 1 86 ? -11.308 7.245 -7.645 1.00 44.06 86 PHE A N 1
ATOM 722 C CA . PHE A 1 86 ? -11.077 5.885 -8.144 1.00 44.06 86 PHE A CA 1
ATOM 723 C C . PHE A 1 86 ? -12.314 5.203 -8.745 1.00 44.06 86 PHE A C 1
ATOM 725 O O . PHE A 1 86 ? -12.172 4.172 -9.388 1.00 44.06 86 PHE A O 1
ATOM 732 N N . ASP A 1 87 ? -13.522 5.762 -8.597 1.00 44.59 87 ASP A N 1
ATOM 733 C CA . ASP A 1 87 ? -14.724 5.199 -9.242 1.00 44.59 87 ASP A CA 1
ATOM 734 C C . ASP A 1 87 ? -14.787 5.481 -10.757 1.00 44.59 87 ASP A C 1
ATOM 736 O O . ASP A 1 87 ? -15.754 5.111 -11.409 1.00 44.59 87 ASP A O 1
ATOM 740 N N . GLU A 1 88 ? -13.749 6.093 -11.335 1.00 45.22 88 GLU A N 1
ATOM 741 C CA . GLU A 1 88 ? -13.682 6.417 -12.765 1.00 45.22 88 GLU A CA 1
ATOM 742 C C . GLU A 1 88 ? -12.357 5.994 -13.420 1.00 45.22 88 GLU A C 1
ATOM 744 O O . GLU A 1 88 ? -11.966 6.509 -14.464 1.00 45.22 88 GLU A O 1
ATOM 749 N N . CYS A 1 89 ? -11.681 4.975 -12.879 1.00 42.78 89 CYS A N 1
ATOM 750 C CA . CYS A 1 89 ? -10.982 4.077 -13.792 1.00 42.78 89 CYS A CA 1
ATOM 751 C C . CYS A 1 89 ? -12.064 3.211 -14.434 1.00 42.78 89 CYS A C 1
ATOM 753 O O . CYS A 1 89 ? -12.322 2.099 -13.981 1.00 42.78 89 CYS A O 1
ATOM 755 N N . ASN A 1 90 ? -12.715 3.751 -15.469 1.00 38.12 90 ASN A N 1
ATOM 756 C CA . ASN A 1 90 ? -13.317 2.932 -16.510 1.00 38.12 90 ASN A CA 1
ATOM 757 C C . ASN A 1 90 ? -12.218 1.963 -16.968 1.00 38.12 90 ASN A C 1
ATOM 759 O O . ASN A 1 90 ? -11.387 2.280 -17.821 1.00 38.12 90 ASN A O 1
ATOM 763 N N . LEU A 1 91 ? -12.202 0.774 -16.367 1.00 47.09 91 LEU A N 1
ATOM 764 C CA . LEU A 1 91 ? -11.854 -0.455 -17.053 1.00 47.09 91 LEU A CA 1
ATOM 765 C C . LEU A 1 91 ? -12.937 -0.602 -18.119 1.00 47.09 91 LEU A C 1
ATOM 767 O O . LEU A 1 91 ? -13.889 -1.353 -17.952 1.00 47.09 91 LEU A O 1
ATOM 771 N N . GLY A 1 92 ? -12.847 0.238 -19.154 1.00 39.28 92 GLY A N 1
ATOM 772 C CA . GLY A 1 92 ? -13.486 -0.048 -20.413 1.00 39.28 92 GLY A CA 1
ATOM 773 C C . GLY A 1 92 ? -12.926 -1.395 -20.813 1.00 39.28 92 GLY A C 1
ATOM 774 O O . GLY A 1 92 ? -11.720 -1.515 -21.076 1.00 39.28 92 GLY A O 1
ATOM 775 N N . ASP A 1 93 ? -13.797 -2.393 -20.730 1.00 44.19 93 ASP A N 1
ATOM 776 C CA . ASP A 1 93 ? -13.813 -3.508 -21.651 1.00 44.19 93 ASP A CA 1
ATOM 777 C C . ASP A 1 93 ? -13.850 -2.874 -23.048 1.00 44.19 93 ASP A C 1
ATOM 779 O O . ASP A 1 93 ? -14.907 -2.650 -23.633 1.00 44.19 93 ASP A O 1
ATOM 783 N N . ASP A 1 94 ? -12.679 -2.470 -23.544 1.00 48.41 94 ASP A N 1
ATOM 784 C CA . ASP A 1 94 ? -12.471 -2.291 -24.970 1.00 48.41 94 ASP A CA 1
ATOM 785 C C . ASP A 1 94 ? -12.413 -3.720 -25.521 1.00 48.41 94 ASP A C 1
ATOM 787 O O . ASP A 1 94 ? -11.345 -4.290 -25.765 1.00 48.41 94 ASP A O 1
ATOM 791 N N . ASP A 1 95 ? -13.601 -4.327 -25.595 1.00 46.91 95 ASP A N 1
ATOM 792 C CA . ASP A 1 95 ? -13.923 -5.380 -26.539 1.00 46.91 95 ASP A CA 1
ATOM 793 C C . ASP A 1 95 ? -13.656 -4.796 -27.932 1.00 46.91 95 A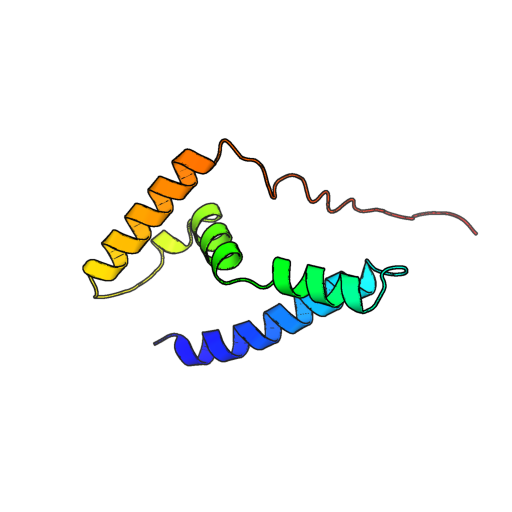SP A C 1
ATOM 795 O O . ASP A 1 95 ? -14.566 -4.335 -28.619 1.00 46.91 95 ASP A O 1
ATOM 799 N N . ASP A 1 96 ? -12.397 -4.808 -28.365 1.00 48.16 96 ASP A N 1
ATOM 800 C CA . ASP A 1 96 ? -12.078 -4.774 -29.789 1.00 48.16 96 ASP A CA 1
ATOM 801 C C . ASP A 1 96 ? -12.353 -6.184 -30.352 1.00 48.16 96 ASP A C 1
ATOM 803 O O . ASP A 1 96 ? -11.451 -6.935 -30.738 1.00 48.16 96 ASP A O 1
ATOM 807 N N . GLU A 1 97 ? -13.635 -6.568 -30.355 1.00 55.00 97 GLU A N 1
ATOM 808 C CA . GLU A 1 97 ? -14.177 -7.360 -31.453 1.00 55.00 97 GLU A CA 1
ATOM 809 C C . GLU A 1 97 ? -14.194 -6.461 -32.704 1.00 55.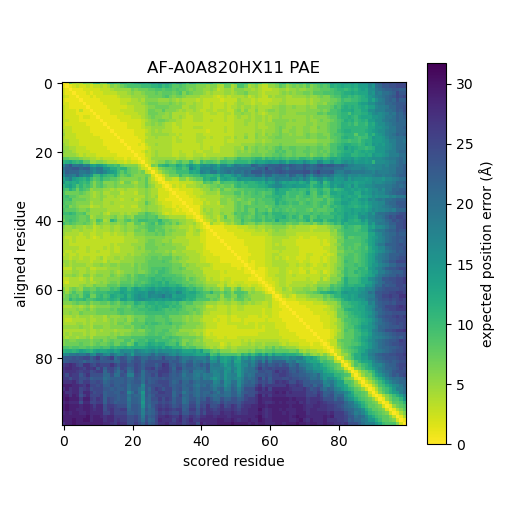00 97 GLU A C 1
ATOM 811 O O . GLU A 1 97 ? -14.769 -5.374 -32.675 1.00 55.00 97 GLU A O 1
ATOM 816 N N . ASN A 1 98 ? -13.631 -6.990 -33.802 1.00 47.72 98 ASN A N 1
ATOM 817 C CA . ASN A 1 98 ? -13.658 -6.497 -35.193 1.00 47.72 98 ASN A CA 1
ATOM 818 C C . ASN A 1 98 ? -12.744 -5.289 -35.528 1.00 47.72 98 ASN A C 1
ATOM 820 O O . ASN A 1 98 ? -12.717 -4.294 -34.823 1.00 47.72 98 ASN A O 1
ATOM 824 N N . ASP A 1 99 ? -11.931 -5.274 -36.593 1.00 44.41 99 ASP A N 1
ATOM 825 C CA . ASP A 1 99 ? -12.067 -5.870 -37.930 1.00 44.41 99 ASP A CA 1
ATOM 826 C C . ASP A 1 99 ? -10.691 -6.142 -38.609 1.00 44.41 99 ASP A C 1
ATOM 828 O O . ASP A 1 99 ? -9.740 -5.380 -38.422 1.00 44.41 99 ASP A O 1
ATOM 832 N N . GLU A 1 100 ? -10.691 -7.176 -39.471 1.00 40.25 100 GLU A N 1
ATOM 833 C CA . GLU A 1 100 ? -9.705 -7.656 -40.486 1.00 40.25 100 GLU A CA 1
ATOM 834 C C . GLU A 1 100 ? -8.496 -8.525 -40.072 1.00 40.25 100 GLU A C 1
ATOM 836 O O . GLU A 1 100 ? -7.464 -8.021 -39.573 1.00 40.25 100 GLU A O 1
#

Foldseek 3Di:
DCVVVVVVVLVVVLVVQLVVCVVVCPPDDPVVSVVSSVVCSDPVVVLLVCLVVVVLVVDDDPDPVVNVVNVVVSVVVVVVVVDDDDPPPPPPPPPPPDDD

Solvent-accessible surface area (backbone atoms only — not comparable to full-atom values): 6300 Å² total; per-residue (Å²): 138,61,66,74,56,52,60,50,46,55,57,50,51,51,48,54,52,48,49,52,50,52,70,75,40,83,79,64,52,77,64,56,52,51,53,51,45,58,68,66,68,35,73,67,52,54,53,48,51,34,52,75,72,52,48,65,79,74,61,87,77,92,53,69,69,58,51,54,52,50,52,53,49,49,52,58,48,62,74,44,61,84,60,81,83,64,91,73,70,72,77,67,80,76,72,77,73,81,83,136

Nearest PDB structures (foldseek):
  2eb1-assembly2_B  TM=9.660E-01  e=6.090E-06  Homo sapiens
  3c4b-assembly1_A  TM=9.351E-01  e=1.074E-05  Mus musculus
  3o2r-assembly2_D  TM=7.839E-01  e=4.429E-02  Campylobacter jejuni subsp. jejuni NCTC 11168 = ATCC 700819

pLDDT: mean 76.03, std 16.42, range [38.12, 91.94]